Protein AF-A0A968PIQ2-F1 (afdb_monomer_lite)

Sequence (89 aa):
MEPAQIDCAVSCVNGCVLGDQCPNLEYKEQASKFVQETSLDDIIAIAEEAIRKKAMQTPQWVFPEDGIAPDEALRSGGLGARGWWGIRG

pLDDT: mean 76.92, std 19.6, range [38.44, 97.81]

Radius of gyration: 19.47 Å; chains: 1; bounding box: 33×38×59 Å

Foldseek 3Di:
DPLVDDDCVPPAVVHDPPVPSHPCVVCVVVVVCCVVVADPVNVVVVVVVVVVVVVVDDDDDDDVVGDDDPVVCVVVPPPDPDDDPDDDD

Structure (mmCIF, N/CA/C/O backbone):
data_AF-A0A968PIQ2-F1
#
_entry.id   AF-A0A968PIQ2-F1
#
loop_
_atom_site.group_PDB
_atom_site.id
_atom_site.type_symbol
_atom_site.label_atom_id
_atom_site.label_alt_id
_atom_site.label_comp_id
_atom_site.label_asym_id
_atom_site.label_entity_id
_atom_site.label_seq_id
_atom_site.pdbx_PDB_ins_code
_atom_site.Cartn_x
_atom_site.Cartn_y
_atom_site.Cartn_z
_atom_site.occupancy
_atom_site.B_iso_or_equiv
_atom_site.auth_seq_id
_atom_site.auth_comp_id
_atom_site.auth_asym_id
_atom_site.auth_atom_id
_atom_site.pdbx_PDB_model_num
ATOM 1 N N . MET A 1 1 ? -9.252 -19.963 -18.215 1.00 47.19 1 MET A N 1
ATOM 2 C CA . MET A 1 1 ? -8.163 -19.255 -17.518 1.00 47.19 1 MET A CA 1
ATOM 3 C C . MET A 1 1 ? -7.883 -20.047 -16.252 1.00 47.19 1 MET A C 1
ATOM 5 O O . MET A 1 1 ? -8.804 -20.182 -15.456 1.00 47.19 1 MET A O 1
ATOM 9 N N . GLU A 1 2 ? -6.710 -20.658 -16.096 1.00 54.84 2 GLU A N 1
ATOM 10 C CA . GLU A 1 2 ? -6.322 -21.237 -14.801 1.00 54.84 2 GLU A CA 1
ATOM 11 C C . GLU A 1 2 ? -5.984 -20.083 -13.835 1.00 54.84 2 GLU A C 1
ATOM 13 O O . GLU A 1 2 ? -5.251 -19.175 -14.229 1.00 54.84 2 GLU A O 1
ATOM 18 N N . PRO A 1 3 ? -6.512 -20.065 -12.595 1.00 56.81 3 PRO A N 1
ATOM 19 C CA . PRO A 1 3 ? -6.356 -18.937 -11.663 1.00 56.81 3 PRO A CA 1
ATOM 20 C C . PRO A 1 3 ? -4.902 -18.702 -11.218 1.00 56.81 3 PRO A C 1
ATOM 22 O O . PRO A 1 3 ? -4.585 -17.646 -10.679 1.00 56.81 3 PRO A O 1
ATOM 25 N N . ALA A 1 4 ? -4.013 -19.667 -11.464 1.00 61.69 4 ALA A N 1
ATOM 26 C CA . ALA A 1 4 ? -2.612 -19.630 -11.058 1.00 61.69 4 ALA A CA 1
ATOM 27 C C . ALA A 1 4 ? -1.703 -18.778 -11.967 1.00 61.69 4 ALA A C 1
ATOM 29 O O . ALA A 1 4 ? -0.542 -18.573 -11.627 1.00 61.69 4 ALA A O 1
ATOM 30 N N . GLN A 1 5 ? -2.198 -18.273 -13.104 1.00 75.12 5 GLN A N 1
ATOM 31 C CA . GLN A 1 5 ? -1.387 -17.531 -14.077 1.00 75.12 5 GLN A CA 1
ATOM 32 C C . GLN A 1 5 ? -2.042 -16.198 -14.462 1.00 75.12 5 GLN A C 1
ATOM 34 O O . GLN A 1 5 ? -2.304 -15.924 -15.631 1.00 75.12 5 GLN A O 1
ATOM 39 N N . ILE A 1 6 ? -2.355 -15.368 -13.467 1.00 84.50 6 ILE A N 1
ATOM 40 C CA . ILE A 1 6 ? -2.762 -13.978 -13.691 1.00 84.50 6 ILE A CA 1
ATOM 41 C C . ILE A 1 6 ? -1.698 -13.038 -13.129 1.00 84.50 6 ILE A C 1
ATOM 43 O O . ILE A 1 6 ? -1.297 -13.158 -11.973 1.00 84.50 6 ILE A O 1
ATOM 47 N N . ASP A 1 7 ? -1.264 -12.073 -13.933 1.00 88.19 7 ASP A N 1
ATOM 48 C CA . ASP A 1 7 ? -0.521 -10.930 -13.417 1.00 88.19 7 ASP A CA 1
ATOM 49 C C . ASP A 1 7 ? -1.526 -9.921 -12.856 1.00 88.19 7 ASP A C 1
ATOM 51 O O . ASP A 1 7 ? -2.210 -9.209 -13.603 1.00 88.19 7 ASP A O 1
ATOM 55 N N . CYS A 1 8 ? -1.652 -9.901 -11.527 1.00 86.94 8 CYS A N 1
ATOM 56 C CA . CYS A 1 8 ? -2.555 -8.992 -10.832 1.00 86.94 8 CYS A CA 1
ATOM 57 C C . CYS A 1 8 ? -2.189 -7.513 -11.038 1.00 86.94 8 CYS A C 1
ATOM 59 O O . CYS A 1 8 ? -3.094 -6.683 -10.987 1.00 86.94 8 CYS A O 1
ATOM 61 N N . ALA A 1 9 ? -0.919 -7.172 -11.288 1.00 86.94 9 ALA A N 1
ATOM 62 C CA . ALA A 1 9 ? -0.488 -5.785 -11.471 1.00 86.94 9 ALA A CA 1
ATOM 63 C C . ALA A 1 9 ? -0.979 -5.204 -12.804 1.00 86.94 9 ALA A C 1
ATOM 65 O O . ALA A 1 9 ? -1.318 -4.025 -12.877 1.00 86.94 9 ALA A O 1
ATOM 66 N N . VAL A 1 10 ? -1.083 -6.042 -13.838 1.00 88.38 10 VAL A N 1
ATOM 67 C CA . VAL A 1 10 ? -1.576 -5.634 -15.161 1.00 88.38 10 VAL A CA 1
ATOM 68 C C . VAL A 1 10 ? -3.086 -5.839 -15.275 1.00 88.38 10 VAL A C 1
ATOM 70 O O . VAL A 1 10 ? -3.826 -4.940 -15.672 1.00 88.38 10 VAL A O 1
ATOM 73 N N . SER A 1 11 ? -3.566 -7.028 -14.907 1.00 89.25 11 SER A N 1
ATOM 74 C CA . SER A 1 11 ? -4.936 -7.460 -15.216 1.00 89.25 11 SER A CA 1
ATOM 75 C C . SER A 1 11 ? -5.982 -6.864 -14.277 1.00 89.25 11 SER A C 1
ATOM 77 O O . SER A 1 11 ? -7.131 -6.695 -14.675 1.00 89.25 11 SER A O 1
ATOM 79 N N . CYS A 1 12 ? -5.601 -6.544 -13.035 1.00 89.19 12 CYS A N 1
ATOM 80 C CA . CYS A 1 12 ? -6.525 -6.062 -12.005 1.00 89.19 12 CYS A CA 1
ATOM 81 C C . CYS A 1 12 ? -6.379 -4.561 -11.698 1.00 89.19 12 CYS A C 1
ATOM 83 O O . CYS A 1 12 ? -6.943 -4.092 -10.710 1.00 89.19 12 CYS A O 1
ATOM 85 N N . VAL A 1 13 ? -5.655 -3.795 -12.526 1.00 88.94 13 VAL A N 1
ATOM 86 C CA . VAL A 1 13 ? -5.371 -2.364 -12.283 1.00 88.94 13 VAL A CA 1
ATOM 87 C C . VAL A 1 13 ? -6.639 -1.510 -12.130 1.00 88.94 13 VAL A C 1
ATOM 89 O O . VAL A 1 13 ? -6.660 -0.567 -11.345 1.00 88.94 13 VAL A O 1
ATOM 92 N N . ASN A 1 14 ? -7.719 -1.878 -12.828 1.00 88.75 14 ASN A N 1
ATOM 93 C CA . ASN A 1 14 ? -9.017 -1.191 -12.785 1.00 88.75 14 ASN A CA 1
ATOM 94 C C . ASN A 1 14 ? -10.062 -1.914 -11.914 1.00 88.75 14 ASN A C 1
ATOM 96 O O . ASN A 1 14 ? -11.248 -1.592 -11.973 1.00 88.75 14 ASN A O 1
ATOM 100 N N . GLY A 1 15 ? -9.646 -2.914 -11.137 1.00 84.06 15 GLY A N 1
ATOM 101 C CA . GLY A 1 15 ? -10.531 -3.763 -10.344 1.00 84.06 15 GLY A CA 1
ATOM 102 C C . GLY A 1 15 ? -10.305 -5.250 -10.599 1.00 84.06 15 GLY A C 1
ATOM 103 O O . GLY A 1 15 ? -9.729 -5.659 -11.605 1.00 84.06 15 GLY A O 1
ATOM 104 N N . CYS A 1 16 ? -10.750 -6.081 -9.657 1.00 88.88 16 CYS A N 1
ATOM 105 C CA . CYS A 1 16 ? -10.544 -7.525 -9.727 1.00 88.88 16 CYS A CA 1
ATOM 106 C C . CYS A 1 16 ? -11.376 -8.161 -10.855 1.00 88.88 16 CYS A C 1
ATOM 108 O O . CYS A 1 16 ? -12.602 -8.082 -10.836 1.00 88.88 16 CYS A O 1
ATOM 110 N N . VAL A 1 17 ? -10.714 -8.847 -11.795 1.00 90.38 17 VAL A N 1
ATOM 111 C CA . VAL A 1 17 ? -11.371 -9.528 -12.932 1.00 90.38 17 VAL A CA 1
ATOM 112 C C . VAL A 1 17 ? -11.771 -10.980 -12.645 1.00 90.38 17 VAL A C 1
ATOM 114 O O . VAL A 1 17 ? -12.546 -11.564 -13.395 1.00 90.38 17 VAL A O 1
ATOM 117 N N . LEU A 1 18 ? -11.251 -11.572 -11.565 1.00 86.19 18 LEU A N 1
ATOM 118 C CA . LEU A 1 18 ? -11.476 -12.979 -11.203 1.00 86.19 18 LEU A CA 1
ATOM 119 C C . LEU A 1 18 ? -12.560 -13.182 -10.133 1.00 86.19 18 LEU A C 1
ATOM 121 O O . LEU A 1 18 ? -12.909 -14.323 -9.832 1.00 86.19 18 LEU A O 1
ATOM 125 N N . GLY A 1 19 ? -13.072 -12.104 -9.532 1.00 85.00 19 GLY A N 1
ATOM 126 C CA . GLY A 1 19 ? -14.033 -12.182 -8.429 1.00 85.00 19 GLY A CA 1
ATOM 127 C C . GLY A 1 19 ? -13.505 -13.030 -7.265 1.00 85.00 19 GLY A C 1
ATOM 128 O O . GLY A 1 19 ? -12.425 -12.768 -6.733 1.00 85.00 19 GLY A O 1
ATOM 129 N N . ASP A 1 20 ? -14.250 -14.077 -6.908 1.00 86.25 20 ASP A N 1
ATOM 130 C CA . ASP A 1 20 ? -13.927 -15.003 -5.812 1.00 86.25 20 ASP A CA 1
ATOM 131 C C . ASP A 1 20 ? -12.843 -16.042 -6.164 1.00 86.25 20 ASP A C 1
ATOM 133 O O . ASP A 1 20 ? -12.582 -16.956 -5.388 1.00 86.25 20 ASP A O 1
ATOM 137 N N . GLN A 1 21 ? -12.191 -15.927 -7.322 1.00 87.31 21 GLN A N 1
ATOM 138 C CA . GLN A 1 21 ? -11.028 -16.750 -7.683 1.00 87.31 21 GLN A CA 1
ATOM 139 C C . GLN A 1 21 ? -9.707 -15.975 -7.602 1.00 87.31 21 GLN A C 1
ATOM 141 O O . GLN A 1 21 ? -8.699 -16.403 -8.162 1.00 87.31 21 GLN A O 1
ATOM 146 N N . CYS A 1 22 ? -9.696 -14.816 -6.935 1.00 87.38 22 CYS A N 1
ATOM 147 C CA . CYS A 1 22 ? -8.474 -14.042 -6.753 1.00 87.38 22 CYS A CA 1
ATOM 148 C C . CYS A 1 22 ? -7.452 -14.840 -5.912 1.00 87.38 22 CYS A C 1
ATOM 150 O O . CYS A 1 22 ? -7.781 -15.262 -4.801 1.00 87.38 22 CYS A O 1
ATOM 152 N N . PRO A 1 23 ? -6.201 -15.013 -6.382 1.00 88.12 23 PRO A N 1
ATOM 153 C CA . PRO A 1 23 ? -5.179 -15.753 -5.635 1.00 88.12 23 PRO A CA 1
ATOM 154 C C . PRO A 1 23 ? -4.819 -15.086 -4.298 1.00 88.12 23 PRO A C 1
ATOM 156 O O . PRO A 1 23 ? -4.384 -15.757 -3.374 1.00 88.12 23 PRO A O 1
ATOM 159 N N . ASN A 1 24 ? -5.067 -13.779 -4.170 1.00 88.31 24 ASN A N 1
ATOM 160 C CA . ASN A 1 24 ? -4.758 -12.967 -2.990 1.00 88.31 24 ASN A CA 1
ATOM 161 C C . ASN A 1 24 ? -5.969 -12.765 -2.058 1.00 88.31 24 ASN A C 1
ATOM 163 O O . ASN A 1 24 ? -6.033 -11.779 -1.320 1.00 88.31 24 ASN A O 1
ATOM 167 N N . LEU A 1 25 ? -6.966 -13.658 -2.111 1.00 89.44 25 LEU A N 1
ATOM 168 C CA . LEU A 1 25 ? -8.206 -13.535 -1.332 1.00 89.44 25 LEU A CA 1
ATOM 169 C C . LEU A 1 25 ? -7.981 -13.441 0.179 1.00 89.44 25 LEU A C 1
ATOM 171 O O . LEU A 1 25 ? -8.733 -12.743 0.858 1.00 89.44 25 LEU A O 1
ATOM 175 N N . GLU A 1 26 ? -6.949 -14.102 0.701 1.00 90.75 26 GLU A N 1
ATOM 176 C CA . GLU A 1 26 ? -6.615 -14.089 2.130 1.00 90.75 26 GLU A CA 1
ATOM 177 C C . GLU A 1 26 ? -6.306 -12.680 2.665 1.00 90.75 26 GLU A C 1
ATOM 179 O O . GLU A 1 26 ? -6.600 -12.370 3.819 1.00 90.75 26 GLU A O 1
ATOM 184 N N . TYR A 1 27 ? -5.808 -11.782 1.812 1.00 91.81 27 TYR A N 1
ATOM 185 C CA . TYR A 1 27 ? -5.484 -10.404 2.187 1.00 91.81 27 TYR A CA 1
ATOM 186 C C . TYR A 1 27 ? -6.683 -9.454 2.109 1.00 91.81 27 TYR A C 1
ATOM 188 O O . TYR A 1 27 ? -6.586 -8.299 2.531 1.00 91.81 27 TYR A O 1
ATOM 196 N N . LYS A 1 28 ? -7.837 -9.916 1.605 1.00 89.81 28 LYS A N 1
ATOM 197 C CA . LYS A 1 28 ? -9.042 -9.089 1.439 1.00 89.81 28 LYS A CA 1
ATOM 198 C C . LYS A 1 28 ? -9.492 -8.464 2.757 1.00 89.81 28 LYS A C 1
ATOM 200 O O . LYS A 1 28 ? -9.850 -7.286 2.780 1.00 89.81 28 LYS A O 1
ATOM 205 N N . GLU A 1 29 ? -9.470 -9.228 3.850 1.00 93.81 29 GLU A N 1
ATOM 206 C CA . GLU A 1 29 ? -9.892 -8.730 5.165 1.00 93.81 29 GLU A CA 1
ATOM 207 C C . GLU A 1 29 ? -8.932 -7.657 5.689 1.00 93.81 29 GLU A C 1
ATOM 209 O O . GLU A 1 29 ? -9.373 -6.605 6.144 1.00 93.81 29 GLU A O 1
ATOM 214 N N . GLN A 1 30 ? -7.623 -7.883 5.569 1.00 95.38 30 GLN A N 1
ATOM 215 C CA . GLN A 1 30 ? -6.602 -6.926 6.000 1.00 95.38 30 GLN A CA 1
ATOM 216 C C . GLN A 1 30 ? -6.685 -5.618 5.207 1.00 95.38 30 GLN A C 1
ATOM 218 O O . GLN A 1 30 ? -6.688 -4.542 5.801 1.00 95.38 30 GLN A O 1
ATOM 223 N N . ALA A 1 31 ? -6.836 -5.703 3.883 1.00 91.88 31 ALA A N 1
ATOM 224 C CA . ALA A 1 31 ? -7.040 -4.534 3.032 1.00 91.88 31 ALA A CA 1
ATOM 225 C C . ALA A 1 31 ? -8.329 -3.781 3.402 1.00 91.88 31 ALA A C 1
ATOM 227 O O . ALA A 1 31 ? -8.335 -2.554 3.481 1.00 91.88 31 ALA A O 1
ATOM 228 N N . SER A 1 32 ? -9.410 -4.513 3.691 1.00 94.25 32 SER A N 1
ATOM 229 C CA . SER A 1 32 ? -10.682 -3.916 4.110 1.00 94.25 32 SER A CA 1
ATOM 230 C C . SER A 1 32 ? -10.564 -3.198 5.455 1.00 94.25 32 SER A C 1
ATOM 232 O O . SER A 1 32 ? -11.143 -2.125 5.606 1.00 94.25 32 SER A O 1
ATOM 234 N N . LYS A 1 33 ? -9.822 -3.761 6.419 1.00 97.38 33 LYS A N 1
ATOM 235 C CA . LYS A 1 33 ? -9.539 -3.111 7.709 1.00 97.38 33 LYS A CA 1
ATOM 236 C C . LYS A 1 33 ? -8.711 -1.851 7.520 1.00 97.38 33 LYS A C 1
ATOM 238 O O . LYS A 1 33 ? -9.106 -0.805 8.009 1.00 97.38 33 LYS A O 1
ATOM 243 N N . PHE A 1 34 ? -7.639 -1.922 6.730 1.00 96.19 34 PHE A N 1
ATOM 244 C CA . PHE A 1 34 ? -6.799 -0.763 6.436 1.00 96.19 34 PHE A CA 1
ATOM 245 C C . PHE A 1 34 ? -7.614 0.413 5.887 1.00 96.19 34 PHE A C 1
ATOM 247 O O . PHE A 1 34 ? -7.507 1.516 6.410 1.00 96.19 34 PHE A O 1
ATOM 254 N N . VAL A 1 35 ? -8.475 0.182 4.890 1.00 94.19 35 VAL A N 1
ATOM 255 C CA . VAL A 1 35 ? -9.306 1.248 4.297 1.00 94.19 35 VAL A CA 1
ATOM 256 C C . VAL A 1 35 ? -10.338 1.808 5.285 1.00 94.19 35 VAL A C 1
ATOM 258 O O . VAL A 1 35 ? -10.666 2.986 5.211 1.00 94.19 35 VAL A O 1
ATOM 261 N N . GLN A 1 36 ? -10.864 0.985 6.195 1.00 96.75 36 GLN A N 1
ATOM 262 C CA . GLN A 1 36 ? -11.849 1.424 7.193 1.00 96.75 36 GLN A CA 1
ATOM 263 C C . GLN A 1 36 ? -11.218 2.181 8.365 1.00 96.75 36 GLN A C 1
ATOM 265 O O . GLN A 1 36 ? -11.833 3.096 8.904 1.00 96.75 36 GLN A O 1
ATOM 270 N N . GLU A 1 37 ? -10.021 1.774 8.781 1.00 97.69 37 GLU A N 1
ATOM 271 C CA . GLU A 1 37 ? -9.348 2.286 9.978 1.00 97.69 37 GLU A CA 1
ATOM 272 C C . GLU A 1 37 ? -8.381 3.437 9.669 1.00 97.69 37 GLU A C 1
ATOM 274 O O . GLU A 1 37 ? -8.045 4.206 10.567 1.00 97.69 37 GLU A O 1
ATOM 279 N N . THR A 1 38 ? -7.949 3.583 8.415 1.00 96.75 38 THR A N 1
ATOM 280 C CA . THR A 1 38 ? -7.032 4.649 7.993 1.00 96.75 38 THR A CA 1
ATOM 281 C C . THR A 1 38 ? -7.824 5.813 7.414 1.00 96.75 38 THR A C 1
ATOM 283 O O . THR A 1 38 ? -8.633 5.632 6.503 1.00 96.75 38 THR A O 1
ATOM 286 N N . SER A 1 39 ? -7.591 7.023 7.929 1.00 97.81 39 SER A N 1
ATOM 287 C CA . SER A 1 39 ? -8.250 8.215 7.400 1.00 97.81 39 SER A CA 1
ATOM 288 C C . SER A 1 39 ? -7.773 8.525 5.978 1.00 97.81 39 SER A C 1
ATOM 290 O O . SER A 1 39 ? -6.678 8.135 5.567 1.00 97.81 39 SER A O 1
ATOM 292 N N . LEU A 1 40 ? -8.589 9.251 5.211 1.00 96.31 40 LEU A N 1
ATOM 293 C CA . LEU A 1 40 ? -8.210 9.655 3.857 1.00 96.31 40 LEU A CA 1
ATOM 294 C C . LEU A 1 40 ? -6.919 10.490 3.852 1.00 96.31 40 LEU A C 1
ATOM 296 O O . LEU A 1 40 ? -6.062 10.276 2.996 1.00 96.31 40 LEU A O 1
ATOM 300 N N . ASP A 1 41 ? -6.765 11.393 4.821 1.00 97.56 41 ASP A N 1
ATOM 301 C CA . ASP A 1 41 ? -5.573 12.233 4.951 1.00 97.56 41 ASP A CA 1
ATOM 302 C C . ASP A 1 41 ? -4.322 11.390 5.249 1.00 97.56 41 ASP A C 1
ATOM 304 O O . ASP A 1 41 ? -3.274 11.596 4.636 1.00 97.56 41 ASP A O 1
ATOM 308 N N . ASP A 1 42 ? -4.441 10.374 6.110 1.00 97.62 42 ASP A N 1
ATOM 309 C CA . ASP A 1 42 ? -3.339 9.451 6.404 1.00 97.62 42 ASP A CA 1
ATOM 310 C C . ASP A 1 42 ? -2.949 8.620 5.173 1.00 97.62 42 ASP A C 1
ATOM 312 O O . ASP A 1 42 ? -1.762 8.417 4.912 1.00 97.62 42 ASP A O 1
ATOM 316 N N . ILE A 1 43 ? -3.923 8.168 4.374 1.00 96.19 43 ILE A N 1
ATOM 317 C CA . ILE A 1 43 ? -3.655 7.448 3.117 1.00 96.19 43 ILE A CA 1
ATOM 318 C C . ILE A 1 43 ? -2.856 8.332 2.152 1.00 96.19 43 ILE A C 1
ATOM 320 O O . ILE A 1 43 ? -1.905 7.857 1.524 1.00 96.19 43 ILE A O 1
ATOM 324 N N . ILE A 1 44 ? -3.212 9.614 2.045 1.00 97.19 44 ILE A N 1
ATOM 325 C CA . ILE A 1 44 ? -2.495 10.577 1.201 1.00 97.19 44 ILE A CA 1
ATOM 326 C C . ILE A 1 44 ? -1.065 10.772 1.718 1.00 97.19 44 ILE A C 1
ATOM 328 O O . ILE A 1 44 ? -0.121 10.655 0.937 1.00 97.19 44 ILE A O 1
ATOM 332 N N . ALA A 1 45 ? -0.881 10.963 3.026 1.00 97.56 45 ALA A N 1
ATOM 333 C CA . ALA A 1 45 ? 0.445 11.107 3.628 1.00 97.56 45 ALA A CA 1
ATOM 334 C C . ALA A 1 45 ? 1.332 9.864 3.404 1.00 97.56 45 ALA A C 1
ATOM 336 O O . ALA A 1 45 ? 2.518 9.979 3.080 1.00 97.56 45 ALA A O 1
ATOM 337 N N . ILE A 1 46 ? 0.761 8.658 3.513 1.00 96.50 46 ILE A N 1
ATOM 338 C CA . ILE A 1 46 ? 1.459 7.400 3.208 1.00 96.50 46 ILE A CA 1
ATOM 339 C C . ILE A 1 46 ? 1.896 7.363 1.736 1.00 96.50 46 ILE A C 1
ATOM 341 O O . ILE A 1 46 ? 3.026 6.961 1.439 1.00 96.50 46 ILE A 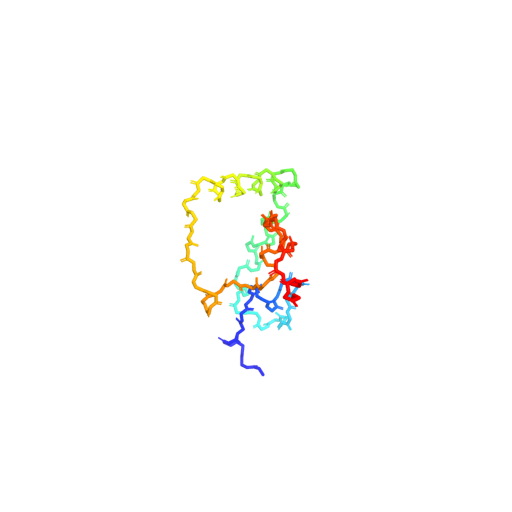O 1
ATOM 345 N N . ALA A 1 47 ? 1.029 7.791 0.813 1.00 94.94 47 ALA A N 1
ATOM 346 C CA . ALA A 1 47 ? 1.338 7.829 -0.614 1.00 94.94 47 ALA A CA 1
ATOM 347 C C . ALA A 1 47 ? 2.468 8.823 -0.939 1.00 94.94 47 ALA A C 1
ATOM 349 O O . ALA A 1 47 ? 3.377 8.495 -1.706 1.00 94.94 47 ALA A O 1
ATOM 350 N N . GLU A 1 48 ? 2.464 10.005 -0.323 1.00 96.88 48 GLU A N 1
ATOM 351 C CA . GLU A 1 48 ? 3.524 11.009 -0.479 1.00 96.88 48 GLU A CA 1
ATOM 352 C C . GLU A 1 48 ? 4.880 10.496 0.024 1.00 96.88 48 GLU A C 1
ATOM 354 O O . GLU A 1 48 ? 5.894 10.606 -0.675 1.00 96.88 48 GLU A O 1
ATOM 359 N N . GLU A 1 49 ? 4.909 9.855 1.194 1.00 96.56 49 GLU A N 1
ATOM 360 C CA . GLU A 1 49 ? 6.127 9.246 1.733 1.00 96.56 49 GLU A CA 1
ATOM 361 C C . GLU A 1 49 ? 6.633 8.085 0.863 1.00 96.56 49 GLU A C 1
ATOM 363 O O . GLU A 1 49 ? 7.845 7.915 0.696 1.00 96.56 49 GLU A O 1
ATOM 368 N N . ALA A 1 50 ? 5.741 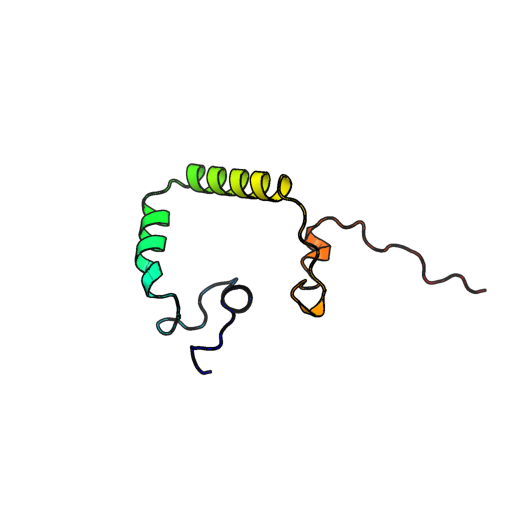7.303 0.247 1.00 94.19 50 ALA A N 1
ATOM 369 C CA . ALA A 1 50 ? 6.130 6.264 -0.706 1.00 94.19 50 ALA A CA 1
ATOM 370 C C . ALA A 1 50 ? 6.802 6.857 -1.958 1.00 94.19 50 ALA A C 1
ATOM 372 O O . ALA A 1 50 ? 7.851 6.365 -2.387 1.00 94.19 50 ALA A O 1
ATOM 373 N N . ILE A 1 51 ? 6.253 7.947 -2.507 1.00 93.06 51 ILE A N 1
ATOM 374 C CA . ILE A 1 51 ? 6.848 8.674 -3.639 1.00 93.06 51 ILE A CA 1
ATOM 375 C C . ILE A 1 51 ? 8.220 9.229 -3.251 1.00 93.06 51 ILE A C 1
ATOM 377 O O . ILE A 1 51 ? 9.195 9.040 -3.982 1.00 93.06 51 ILE A O 1
ATOM 381 N N . ARG A 1 52 ? 8.324 9.860 -2.077 1.00 94.62 52 ARG A N 1
ATOM 382 C CA . ARG A 1 52 ? 9.586 10.391 -1.551 1.00 94.62 52 ARG A CA 1
ATOM 383 C C . ARG A 1 52 ? 10.647 9.298 -1.419 1.00 94.62 52 ARG A C 1
ATOM 385 O O . ARG A 1 52 ? 11.777 9.493 -1.861 1.00 94.62 52 ARG A O 1
ATOM 392 N N . LYS A 1 53 ? 10.290 8.137 -0.858 1.00 92.88 53 LYS A N 1
ATOM 393 C CA . LYS A 1 53 ? 11.196 6.982 -0.744 1.00 92.88 53 LYS A CA 1
ATOM 394 C C . LYS A 1 53 ? 11.641 6.480 -2.114 1.00 92.88 53 LYS A C 1
ATOM 396 O O . LYS A 1 53 ? 12.836 6.278 -2.305 1.00 92.88 53 LYS A O 1
ATOM 401 N N . LYS A 1 54 ? 10.721 6.343 -3.075 1.00 87.75 54 LYS A N 1
ATOM 402 C CA . LYS A 1 54 ? 11.047 5.934 -4.452 1.00 87.75 54 LYS A CA 1
ATOM 403 C C . LYS A 1 54 ? 12.007 6.921 -5.126 1.00 87.75 54 LYS A C 1
ATOM 405 O O . LYS A 1 54 ? 12.914 6.491 -5.824 1.00 87.75 54 LYS A O 1
ATOM 410 N N . ALA A 1 55 ? 11.855 8.223 -4.877 1.00 88.69 55 ALA A N 1
ATOM 411 C CA . ALA A 1 55 ? 12.747 9.254 -5.413 1.00 88.69 55 ALA A CA 1
ATOM 412 C C . ALA A 1 55 ? 14.159 9.227 -4.797 1.00 88.69 55 ALA A C 1
ATOM 414 O O . ALA A 1 55 ? 15.120 9.622 -5.451 1.00 88.69 55 ALA A O 1
ATOM 415 N N . MET A 1 56 ? 14.292 8.774 -3.546 1.00 91.94 56 MET A N 1
ATOM 416 C CA . MET A 1 56 ? 15.589 8.618 -2.873 1.00 91.94 56 MET A CA 1
ATOM 417 C C . MET A 1 56 ? 16.289 7.296 -3.209 1.00 91.94 56 MET A C 1
ATOM 419 O O . MET A 1 56 ? 17.497 7.176 -3.007 1.00 91.94 56 MET A O 1
ATOM 423 N N . GLN A 1 57 ? 15.548 6.293 -3.681 1.00 86.88 57 GLN A N 1
ATOM 424 C CA . GLN A 1 57 ? 16.107 5.007 -4.083 1.00 86.88 57 GLN A CA 1
ATOM 425 C C . GLN A 1 57 ? 16.886 5.140 -5.396 1.00 86.88 57 GLN A C 1
ATOM 427 O O . GLN A 1 57 ? 16.515 5.892 -6.296 1.00 86.88 57 GLN A O 1
ATOM 432 N N . THR A 1 58 ? 17.981 4.388 -5.513 1.00 84.75 58 THR A N 1
ATOM 433 C CA . THR A 1 58 ? 18.729 4.294 -6.769 1.00 84.75 58 THR A CA 1
ATOM 434 C C . THR A 1 58 ? 17.820 3.704 -7.853 1.00 84.75 58 THR A C 1
ATOM 436 O O . THR A 1 58 ? 17.217 2.657 -7.612 1.00 84.75 58 THR A O 1
ATOM 439 N N . PRO A 1 59 ? 17.713 4.335 -9.037 1.00 81.62 59 PRO A N 1
ATOM 440 C CA . PRO A 1 59 ? 16.878 3.813 -10.108 1.00 81.62 59 PRO A CA 1
ATOM 441 C C . PRO A 1 59 ? 17.376 2.430 -10.536 1.00 81.62 59 PRO A C 1
ATOM 443 O O . PRO A 1 59 ? 18.552 2.256 -10.864 1.00 81.62 59 PRO A O 1
ATOM 446 N N . GLN A 1 60 ? 16.477 1.445 -10.530 1.00 76.62 60 GLN A N 1
ATOM 447 C CA . GLN A 1 60 ? 16.756 0.122 -11.072 1.00 76.62 60 GLN A CA 1
ATOM 448 C C . GLN A 1 60 ? 16.649 0.187 -12.596 1.00 76.62 60 GLN A C 1
ATO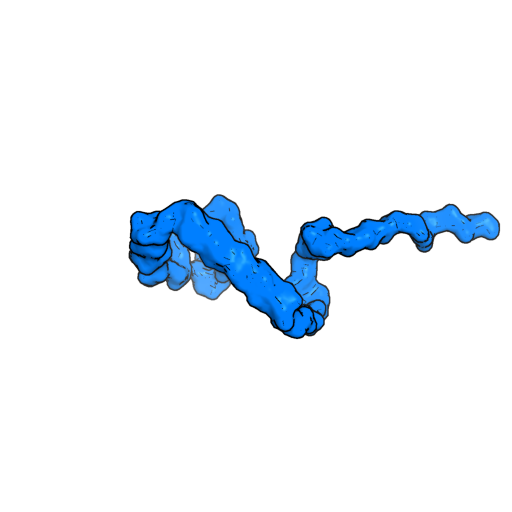M 450 O O . GLN A 1 60 ? 15.580 0.456 -13.142 1.00 76.62 60 GLN A O 1
ATOM 455 N N . TRP A 1 61 ? 17.761 -0.064 -13.281 1.00 77.31 61 TRP A N 1
ATOM 456 C CA . TRP A 1 61 ? 17.757 -0.273 -14.724 1.00 77.31 61 TRP A CA 1
ATOM 457 C C . TRP A 1 61 ? 17.221 -1.675 -15.010 1.00 77.31 61 TRP A C 1
ATOM 459 O O . TRP A 1 61 ? 17.858 -2.664 -14.654 1.00 77.31 61 TRP A O 1
ATOM 469 N N . VAL A 1 62 ? 16.042 -1.745 -15.621 1.00 73.50 62 VAL A N 1
ATOM 470 C CA . VAL A 1 62 ? 15.449 -2.980 -16.148 1.00 73.50 62 VAL A CA 1
ATOM 471 C C . VAL A 1 62 ? 15.447 -2.910 -17.671 1.00 73.50 62 VAL A C 1
ATOM 473 O O . VAL A 1 62 ? 15.260 -1.830 -18.242 1.00 73.50 62 VAL A O 1
ATOM 476 N N . PHE A 1 63 ? 15.698 -4.035 -18.337 1.00 70.62 63 PHE A N 1
ATOM 477 C CA . PHE A 1 63 ? 15.617 -4.082 -19.790 1.00 70.62 63 PHE A CA 1
ATOM 478 C C . PHE A 1 63 ? 14.142 -4.063 -20.235 1.00 70.62 63 PHE A C 1
ATOM 480 O O . PHE A 1 63 ? 13.280 -4.552 -19.504 1.00 70.62 63 PHE A O 1
ATOM 487 N N . PRO A 1 64 ? 13.804 -3.469 -21.394 1.00 68.12 64 PRO A N 1
ATOM 488 C CA . PRO A 1 64 ? 12.420 -3.371 -21.868 1.00 68.12 64 PRO A CA 1
ATOM 489 C C . PRO A 1 64 ? 11.693 -4.719 -21.988 1.00 68.12 64 PRO A C 1
ATOM 491 O O . PRO A 1 64 ? 10.485 -4.773 -21.775 1.00 68.12 64 PRO A O 1
ATOM 494 N N . GLU A 1 65 ? 12.418 -5.801 -22.279 1.00 66.81 65 GLU A N 1
ATOM 495 C CA . GLU A 1 65 ? 11.914 -7.179 -22.264 1.00 66.81 65 GLU A CA 1
ATOM 496 C C . GLU A 1 65 ? 11.510 -7.689 -20.866 1.00 66.81 65 GLU A C 1
ATOM 498 O O . GLU A 1 65 ? 10.695 -8.604 -20.776 1.00 66.81 65 GLU A O 1
ATOM 503 N N . ASP A 1 66 ? 12.015 -7.061 -19.798 1.00 66.38 66 ASP A N 1
ATOM 504 C CA . ASP A 1 66 ? 11.839 -7.462 -18.396 1.00 66.38 66 ASP A CA 1
ATOM 505 C C . ASP A 1 66 ? 10.834 -6.589 -17.613 1.00 66.38 66 ASP A C 1
ATOM 507 O O . ASP A 1 66 ? 10.550 -6.892 -16.454 1.00 66.38 66 ASP A O 1
ATOM 511 N N . GLY A 1 67 ? 10.261 -5.527 -18.209 1.00 58.91 67 GLY A N 1
ATOM 512 C CA . GLY A 1 67 ? 9.117 -4.825 -17.598 1.00 58.91 67 GLY A CA 1
ATOM 513 C C . GLY A 1 67 ? 9.087 -3.296 -17.633 1.00 58.91 67 GLY A C 1
ATOM 514 O O . GLY A 1 67 ? 8.766 -2.688 -16.616 1.00 58.91 67 GLY A O 1
ATOM 515 N N . ILE A 1 68 ? 9.325 -2.649 -18.780 1.00 50.47 68 ILE A N 1
ATOM 516 C CA . ILE A 1 68 ? 8.851 -1.264 -18.975 1.00 50.47 68 ILE A CA 1
ATOM 517 C C . ILE A 1 68 ? 7.709 -1.288 -19.982 1.00 50.47 68 ILE A C 1
ATOM 519 O O . ILE A 1 68 ? 7.931 -1.421 -21.187 1.00 50.47 68 ILE A O 1
ATOM 523 N N . ALA A 1 69 ? 6.473 -1.141 -19.498 1.00 53.91 69 ALA A N 1
ATOM 524 C CA . ALA A 1 69 ? 5.361 -0.849 -20.388 1.00 53.91 69 ALA A CA 1
ATOM 525 C C . ALA A 1 69 ? 5.626 0.516 -21.058 1.00 53.91 69 ALA A C 1
ATOM 527 O O . ALA A 1 69 ? 5.990 1.476 -20.374 1.00 53.91 69 ALA A O 1
ATOM 528 N N . PRO A 1 70 ? 5.450 0.651 -22.384 1.00 53.59 70 PRO A N 1
ATOM 529 C CA . PRO A 1 70 ? 5.801 1.870 -23.117 1.00 53.59 70 PRO A CA 1
ATOM 530 C C . PRO A 1 70 ? 5.055 3.136 -22.652 1.00 53.59 70 PRO A C 1
ATOM 532 O O . PRO A 1 70 ? 5.469 4.242 -22.997 1.00 53.59 70 PRO A O 1
ATOM 535 N N . ASP A 1 71 ? 3.987 3.010 -21.857 1.00 52.06 71 ASP A N 1
ATOM 536 C CA . ASP A 1 71 ? 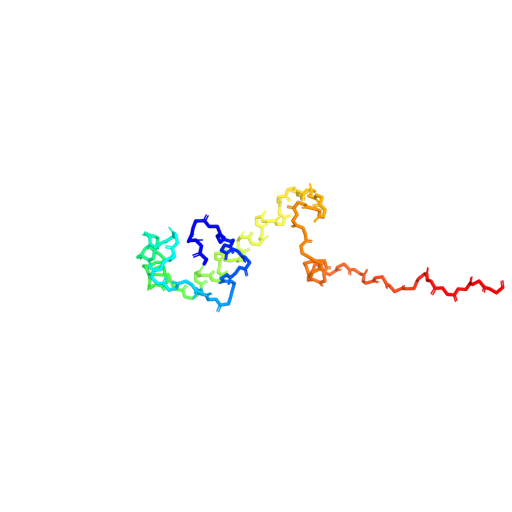3.247 4.147 -21.296 1.00 52.06 71 ASP A CA 1
ATOM 537 C C . ASP A 1 71 ? 3.931 4.783 -20.063 1.00 52.06 71 ASP A C 1
ATOM 539 O O . ASP A 1 71 ? 3.764 5.978 -19.806 1.00 52.06 71 ASP A O 1
ATOM 543 N N . GLU A 1 72 ? 4.789 4.046 -19.351 1.00 50.25 72 GLU A N 1
ATOM 544 C CA . GLU A 1 72 ? 5.474 4.539 -18.148 1.00 50.25 72 GLU A CA 1
ATOM 545 C C . GLU A 1 72 ? 6.585 5.551 -18.499 1.00 50.25 72 GLU A C 1
ATOM 547 O O . GLU A 1 72 ? 6.864 6.501 -17.755 1.00 50.25 72 GLU A O 1
ATOM 552 N N . ALA A 1 73 ? 7.139 5.434 -19.711 1.00 46.38 73 ALA A N 1
ATOM 553 C CA . ALA A 1 73 ? 8.027 6.422 -20.324 1.00 46.38 73 ALA A CA 1
ATOM 554 C C . ALA A 1 73 ? 7.317 7.756 -20.648 1.00 46.38 73 ALA A C 1
ATOM 556 O O . ALA A 1 73 ? 7.959 8.807 -20.668 1.00 46.38 73 ALA A O 1
ATOM 557 N N . LEU A 1 74 ? 5.994 7.748 -20.865 1.00 48.53 74 LEU A N 1
ATOM 558 C CA . LEU A 1 74 ? 5.204 8.960 -21.124 1.00 48.53 74 LEU A CA 1
ATOM 559 C C . LEU A 1 74 ? 4.7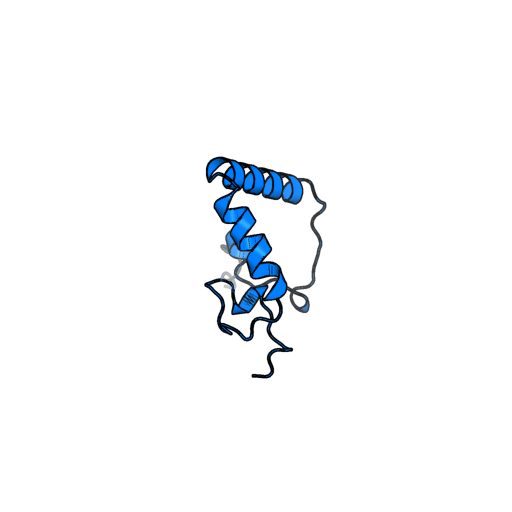90 9.668 -19.823 1.00 48.53 74 LEU A C 1
ATOM 561 O O . LEU A 1 74 ? 4.700 10.896 -19.796 1.00 48.53 74 LEU A O 1
ATOM 565 N N . ARG A 1 75 ? 4.585 8.921 -18.726 1.00 49.72 75 ARG A N 1
ATOM 566 C CA . ARG A 1 75 ? 4.265 9.476 -17.392 1.00 49.72 75 ARG A CA 1
ATOM 567 C C . ARG A 1 75 ? 5.460 10.075 -16.656 1.00 49.72 75 ARG A C 1
ATOM 569 O O . ARG A 1 75 ? 5.267 10.939 -15.806 1.00 49.72 75 ARG A O 1
ATOM 576 N N . SER A 1 76 ? 6.680 9.646 -16.963 1.00 48.75 76 SER A N 1
ATOM 577 C CA . SER A 1 76 ? 7.906 10.094 -16.284 1.00 48.75 76 SER A CA 1
ATOM 578 C C . SER A 1 76 ? 8.446 11.445 -16.778 1.00 48.75 76 SER A C 1
ATOM 580 O O . SER A 1 76 ? 9.529 11.858 -16.373 1.00 48.75 76 SER A O 1
ATOM 582 N N . GLY A 1 77 ? 7.705 12.171 -17.627 1.00 45.03 77 GLY A N 1
ATOM 583 C CA . GLY A 1 77 ? 8.143 13.482 -18.112 1.00 45.03 77 GLY A CA 1
ATOM 584 C C . GLY A 1 77 ? 9.433 13.411 -18.934 1.00 45.03 77 GLY A C 1
ATOM 585 O O . GLY A 1 77 ? 10.168 14.396 -19.012 1.00 45.03 77 GLY A O 1
ATOM 586 N N . GLY A 1 78 ? 9.714 12.257 -19.550 1.00 42.47 78 GLY A N 1
ATOM 587 C CA . GLY A 1 78 ? 10.755 12.132 -20.555 1.00 42.47 78 GLY A CA 1
ATOM 588 C C . GLY A 1 78 ? 10.415 13.070 -21.702 1.00 42.47 78 GLY A C 1
ATOM 589 O O . GLY A 1 78 ? 9.459 12.831 -22.437 1.00 42.47 78 GLY A O 1
ATOM 590 N N . LEU A 1 79 ? 11.161 14.173 -21.794 1.00 45.94 79 LEU A N 1
ATOM 591 C CA . LEU A 1 79 ? 11.122 15.132 -22.891 1.00 45.94 79 LEU A CA 1
ATOM 592 C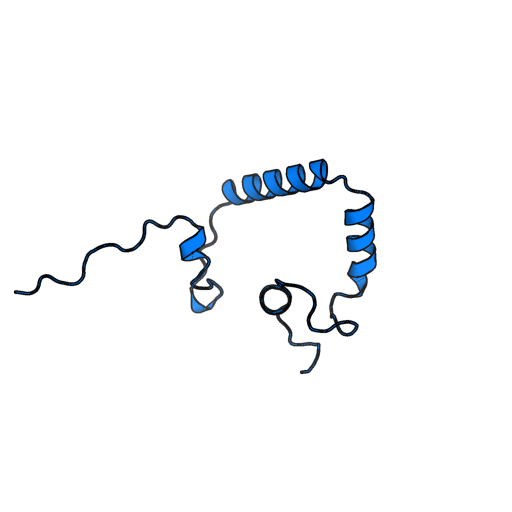 C . LEU A 1 79 ? 10.959 14.370 -24.201 1.00 45.94 79 LEU A C 1
ATOM 594 O O . LEU A 1 79 ? 11.871 13.679 -24.653 1.00 45.94 79 LEU A O 1
ATOM 598 N N . GLY A 1 80 ? 9.745 14.465 -24.745 1.00 38.44 80 GLY A N 1
ATOM 599 C CA . GLY A 1 80 ? 9.351 13.745 -25.935 1.00 38.44 80 GLY A CA 1
ATOM 600 C C . GLY A 1 80 ? 10.390 13.943 -27.021 1.00 38.44 80 GLY A C 1
ATOM 601 O O . GLY A 1 80 ? 10.853 15.062 -27.255 1.00 38.44 80 GLY A O 1
ATOM 602 N N . ALA A 1 81 ? 10.720 12.835 -27.675 1.00 48.06 81 ALA A N 1
ATOM 603 C CA . ALA A 1 81 ? 11.412 12.782 -28.945 1.00 48.06 81 ALA A CA 1
ATOM 604 C C . ALA A 1 81 ? 10.704 13.702 -29.955 1.00 48.06 81 ALA A C 1
ATOM 606 O O . ALA A 1 81 ? 9.845 13.289 -30.728 1.00 48.06 81 ALA A O 1
ATOM 607 N N . ARG A 1 82 ? 11.035 14.992 -29.922 1.00 49.47 82 ARG A N 1
ATOM 608 C CA . ARG A 1 82 ? 10.666 15.964 -30.937 1.00 49.47 82 ARG A CA 1
ATOM 609 C C . ARG A 1 82 ? 11.916 16.302 -31.714 1.00 49.47 82 ARG A C 1
ATOM 611 O O . ARG A 1 82 ? 12.756 17.068 -31.263 1.00 49.47 82 ARG A O 1
ATOM 618 N N . GLY A 1 83 ? 11.953 15.735 -32.913 1.00 45.44 83 GLY A N 1
ATOM 619 C CA . GLY A 1 83 ? 12.730 16.243 -34.026 1.00 45.44 83 GLY A CA 1
ATOM 620 C C . GLY A 1 83 ? 14.124 15.659 -34.100 1.00 45.44 83 GLY A C 1
ATOM 621 O O . GLY A 1 83 ? 15.047 16.264 -33.586 1.00 45.44 83 GLY A O 1
ATOM 622 N N . TRP A 1 84 ? 14.272 14.533 -34.800 1.00 48.38 84 TRP A N 1
ATOM 623 C CA . TRP A 1 84 ? 15.488 14.237 -35.570 1.00 48.38 84 TRP A CA 1
ATOM 624 C C . TRP A 1 84 ? 15.250 13.135 -36.616 1.00 48.38 84 TRP A C 1
ATOM 626 O O . TRP A 1 84 ? 16.033 12.211 -36.756 1.00 48.38 84 TRP A O 1
ATOM 636 N N . TRP A 1 85 ? 14.150 13.213 -37.369 1.00 45.69 85 TRP A N 1
ATOM 637 C CA . TRP A 1 85 ? 13.981 12.441 -38.607 1.00 45.69 85 TRP A CA 1
ATOM 638 C C . TRP A 1 85 ? 13.294 13.336 -39.635 1.00 45.69 85 TRP A C 1
ATOM 640 O O . TRP A 1 85 ? 12.110 13.626 -39.499 1.00 45.69 85 TRP A O 1
ATOM 650 N N . GLY A 1 86 ? 14.049 13.810 -40.633 1.00 47.81 86 GLY A N 1
ATOM 651 C CA . GLY A 1 86 ? 13.462 14.514 -41.777 1.00 47.81 86 GLY A CA 1
ATOM 652 C C . GLY A 1 86 ? 14.252 15.662 -42.408 1.00 47.81 86 GLY A C 1
ATOM 653 O O . GLY A 1 86 ? 13.613 16.601 -42.858 1.00 47.81 86 GLY A O 1
ATOM 654 N N . ILE A 1 87 ? 15.590 15.623 -42.483 1.00 50.94 87 ILE A N 1
ATOM 655 C CA . ILE A 1 87 ? 16.332 16.423 -43.480 1.00 50.94 87 ILE A CA 1
ATOM 656 C C . ILE A 1 87 ? 17.452 15.558 -44.074 1.00 50.94 87 ILE A C 1
ATOM 658 O O . ILE A 1 87 ? 18.599 15.585 -43.635 1.00 50.94 87 ILE A O 1
ATOM 662 N N . ARG A 1 88 ? 17.086 14.749 -45.070 1.00 48.41 88 ARG A N 1
ATOM 663 C CA . ARG A 1 88 ? 17.992 14.294 -46.129 1.00 48.41 88 ARG A CA 1
ATOM 664 C C . ARG A 1 88 ? 17.432 14.908 -47.412 1.00 48.41 88 ARG A C 1
ATOM 666 O O . ARG A 1 88 ? 16.454 14.396 -47.951 1.00 48.41 88 ARG A O 1
ATOM 673 N N . GLY A 1 89 ? 17.964 16.073 -47.769 1.00 41.34 89 GLY A N 1
ATOM 674 C CA . GLY A 1 89 ? 17.906 16.630 -49.120 1.00 41.34 89 GLY A CA 1
ATOM 675 C C . GLY A 1 89 ? 19.177 16.253 -49.859 1.00 41.34 89 GLY A C 1
ATOM 676 O O . GLY A 1 89 ? 20.206 16.084 -49.162 1.00 41.34 89 GLY A O 1
#

Secondary structure (DSSP, 8-state):
--TTS--HHHHTTTS-SSGGG-TTGGGHHHHHHHHHHS-HHHHHHHHHHHHHHHHHSPPP---HHHH--TTHHHHTT-----S-S----